Protein AF-A0A2H0DX30-F1 (afdb_monomer_lite)

Structure (mmCIF, N/CA/C/O backbone):
data_AF-A0A2H0DX30-F1
#
_entry.id   AF-A0A2H0DX30-F1
#
loop_
_atom_site.group_PDB
_atom_site.id
_atom_site.type_symbol
_atom_site.label_atom_id
_atom_site.label_alt_id
_atom_site.label_comp_id
_atom_site.label_asym_id
_atom_site.label_entity_id
_atom_site.label_seq_id
_atom_site.pdbx_PDB_ins_code
_atom_site.Cartn_x
_atom_site.Cartn_y
_atom_site.Cartn_z
_atom_site.occupancy
_atom_site.B_iso_or_equiv
_atom_site.auth_seq_id
_atom_site.auth_comp_id
_atom_site.auth_asym_id
_atom_site.auth_atom_id
_atom_site.pdbx_PDB_model_num
ATOM 1 N N . GLU A 1 1 ? 23.382 5.517 -39.098 1.00 43.47 1 GLU A N 1
ATOM 2 C CA . GLU A 1 1 ? 22.410 4.556 -38.546 1.00 43.47 1 GLU A CA 1
ATOM 3 C C . GLU A 1 1 ? 21.594 5.278 -37.489 1.00 43.47 1 GLU A C 1
ATOM 5 O O . GLU A 1 1 ? 22.149 5.719 -36.490 1.00 43.47 1 GLU A O 1
ATOM 10 N N . GLU A 1 2 ? 20.319 5.525 -37.771 1.00 41.53 2 GLU A N 1
ATOM 11 C CA . GLU A 1 2 ? 19.392 6.123 -36.813 1.00 41.53 2 GLU A CA 1
ATOM 12 C C . GLU A 1 2 ? 18.950 5.006 -35.866 1.00 41.53 2 GLU A C 1
ATOM 14 O O . GLU A 1 2 ? 18.233 4.088 -36.259 1.00 41.53 2 GLU A O 1
ATOM 19 N N . LYS A 1 3 ? 19.473 5.016 -34.638 1.00 48.09 3 LYS A N 1
ATOM 20 C CA . LYS A 1 3 ? 19.059 4.081 -33.595 1.00 48.09 3 LYS A CA 1
ATOM 21 C C . LYS A 1 3 ? 17.669 4.523 -33.139 1.00 48.09 3 LYS A C 1
ATOM 23 O O . LYS A 1 3 ? 17.555 5.374 -32.261 1.00 48.09 3 LYS A O 1
ATOM 28 N N . THR A 1 4 ? 16.628 3.990 -33.770 1.00 39.44 4 THR A N 1
ATOM 29 C CA . THR A 1 4 ? 15.238 4.118 -33.328 1.00 39.44 4 THR A CA 1
ATOM 30 C C . THR A 1 4 ? 15.126 3.536 -31.923 1.00 39.44 4 THR A C 1
ATOM 32 O O . THR A 1 4 ? 14.975 2.333 -31.728 1.00 39.44 4 THR A O 1
ATOM 35 N N . ALA A 1 5 ? 15.268 4.390 -30.912 1.00 44.78 5 ALA A N 1
ATOM 36 C CA . ALA A 1 5 ? 14.865 4.052 -29.563 1.00 44.78 5 ALA A CA 1
ATOM 37 C C . ALA A 1 5 ? 13.336 3.970 -29.578 1.00 44.78 5 ALA A C 1
ATOM 39 O O . ALA A 1 5 ? 12.656 4.976 -29.778 1.00 44.78 5 ALA A O 1
ATOM 40 N N . THR A 1 6 ? 12.794 2.765 -29.414 1.00 40.00 6 THR A N 1
ATOM 41 C CA . THR A 1 6 ? 11.409 2.591 -28.977 1.00 40.00 6 THR A CA 1
ATOM 42 C C . THR A 1 6 ? 11.203 3.512 -27.768 1.00 40.00 6 THR A C 1
ATOM 44 O O . THR A 1 6 ? 12.044 3.476 -26.863 1.00 40.00 6 THR A O 1
ATOM 47 N N . PRO A 1 7 ? 10.161 4.367 -27.738 1.00 47.91 7 PRO A N 1
ATOM 48 C CA . PRO A 1 7 ? 9.831 5.113 -26.530 1.00 47.91 7 PRO A CA 1
ATOM 49 C C . PRO A 1 7 ? 9.776 4.122 -25.363 1.00 47.91 7 PRO A C 1
ATOM 51 O O . PRO A 1 7 ? 9.267 3.016 -25.580 1.00 47.91 7 PRO A O 1
ATOM 54 N N . PRO A 1 8 ? 10.301 4.447 -24.167 1.00 47.59 8 PRO A N 1
ATOM 55 C CA . PRO A 1 8 ? 10.102 3.580 -23.014 1.00 47.59 8 PRO A CA 1
ATOM 56 C C . PRO A 1 8 ? 8.609 3.265 -22.938 1.00 47.59 8 PRO A C 1
ATOM 58 O O . PRO A 1 8 ? 7.780 4.178 -22.993 1.00 47.59 8 PRO A O 1
ATOM 61 N N . ALA A 1 9 ? 8.267 1.973 -22.941 1.00 51.00 9 ALA A N 1
ATOM 62 C CA . ALA A 1 9 ? 6.886 1.556 -22.787 1.00 51.00 9 ALA A CA 1
ATOM 63 C C . ALA A 1 9 ? 6.365 2.239 -21.522 1.00 51.00 9 ALA A C 1
ATOM 65 O O . ALA A 1 9 ? 7.002 2.163 -20.471 1.00 51.00 9 ALA A O 1
ATOM 66 N N . LEU A 1 10 ? 5.271 2.985 -21.653 1.00 53.72 10 LEU A N 1
ATOM 67 C CA . LEU A 1 10 ? 4.630 3.632 -20.519 1.00 53.72 10 LEU A CA 1
ATOM 68 C C . LEU A 1 10 ? 4.182 2.506 -19.590 1.00 53.72 10 LEU A C 1
ATOM 70 O O . LEU A 1 10 ? 3.196 1.835 -19.905 1.00 53.72 10 LEU A O 1
ATOM 74 N N . GLN A 1 11 ? 4.936 2.273 -18.511 1.00 61.66 11 GLN A N 1
ATOM 75 C CA . GLN A 1 11 ? 4.570 1.297 -17.491 1.00 61.66 11 GLN A CA 1
ATOM 76 C C . GLN A 1 11 ? 3.143 1.623 -17.071 1.00 61.66 11 GLN A C 1
ATOM 78 O O . GLN A 1 11 ? 2.820 2.762 -16.723 1.00 61.66 11 GLN A O 1
ATOM 83 N N . SER A 1 12 ? 2.262 0.659 -17.285 1.00 76.25 12 SER A N 1
ATOM 84 C CA . SER A 1 12 ? 0.847 0.822 -17.010 1.00 76.25 12 SER A CA 1
ATOM 85 C C . SER A 1 12 ? 0.603 0.074 -15.720 1.00 76.25 12 SER A C 1
ATOM 87 O O . SER A 1 12 ? 0.812 -1.129 -15.667 1.00 76.25 12 SER A O 1
ATOM 89 N N . PHE A 1 13 ? 0.221 0.798 -14.680 1.00 88.12 13 PHE A N 1
ATOM 90 C CA . PHE A 1 13 ? -0.137 0.219 -13.398 1.00 88.12 13 PHE A CA 1
ATOM 91 C C . PHE A 1 13 ? -1.603 0.524 -13.122 1.00 88.12 13 PHE A C 1
ATOM 93 O O . PHE A 1 13 ? -2.080 1.613 -13.455 1.00 88.12 13 PHE A O 1
ATOM 100 N N . SER A 1 14 ? -2.313 -0.413 -12.505 1.00 90.94 14 SER A N 1
ATOM 101 C CA . SER A 1 14 ? -3.626 -0.148 -11.917 1.00 90.94 14 SER A CA 1
ATOM 102 C C . SER A 1 14 ? -3.678 -0.703 -10.503 1.00 90.94 14 SER A C 1
ATOM 104 O O . SER A 1 14 ? -3.020 -1.693 -10.187 1.00 90.94 14 SER A O 1
ATOM 106 N N . LEU A 1 15 ? -4.448 -0.035 -9.649 1.00 95.31 15 LEU A N 1
ATOM 107 C CA . LEU A 1 15 ? -4.705 -0.460 -8.284 1.00 95.31 15 LEU A CA 1
ATOM 108 C C . LEU A 1 15 ? -6.138 -0.089 -7.921 1.00 95.31 15 LEU A C 1
ATOM 110 O O . LEU A 1 15 ? -6.513 1.083 -7.969 1.00 95.31 15 LEU A O 1
ATOM 114 N N . THR A 1 16 ? -6.908 -1.084 -7.505 1.00 96.88 16 THR A N 1
ATOM 115 C CA . THR A 1 16 ? -8.253 -0.914 -6.968 1.00 96.88 16 THR A CA 1
ATOM 116 C C . THR A 1 16 ? -8.307 -1.540 -5.587 1.00 96.88 16 THR A C 1
ATOM 118 O O . THR A 1 16 ? -8.040 -2.728 -5.398 1.00 96.88 16 THR A O 1
ATOM 121 N N . VAL A 1 17 ? -8.703 -0.732 -4.607 1.00 97.88 17 VAL A N 1
ATOM 122 C CA . VAL A 1 17 ? -9.014 -1.197 -3.259 1.00 97.88 17 VAL A CA 1
ATOM 123 C C . VAL A 1 17 ? -10.430 -0.772 -2.930 1.00 97.88 17 VAL A C 1
ATOM 125 O O . VAL A 1 17 ? -10.806 0.394 -3.017 1.00 97.88 17 VAL A O 1
ATOM 128 N N . LEU A 1 18 ? -11.239 -1.757 -2.582 1.00 97.25 18 LEU A N 1
ATOM 129 C CA . LEU A 1 18 ? -12.640 -1.576 -2.270 1.00 97.25 18 LEU A CA 1
ATOM 130 C C . LEU A 1 18 ? -12.821 -1.224 -0.789 1.00 97.25 18 LEU A C 1
ATOM 132 O O . LEU A 1 18 ? -12.095 -1.719 0.075 1.00 97.25 18 LEU A O 1
ATOM 136 N N . ASN A 1 19 ? -13.849 -0.420 -0.486 1.00 97.25 19 ASN A N 1
ATOM 137 C CA . ASN A 1 19 ? -14.317 -0.261 0.894 1.00 97.25 19 ASN A CA 1
ATOM 138 C C . ASN A 1 19 ? -14.607 -1.634 1.508 1.00 97.25 19 ASN A C 1
ATOM 140 O O . ASN A 1 19 ? -15.236 -2.477 0.861 1.00 97.25 19 ASN A O 1
ATOM 144 N N . GLN A 1 20 ? -14.171 -1.831 2.747 1.00 97.31 20 GLN A N 1
ATOM 145 C CA . GLN A 1 20 ? -14.150 -3.136 3.408 1.00 97.31 20 GLN A CA 1
ATOM 146 C C . GLN A 1 20 ? -14.278 -2.994 4.928 1.00 97.31 20 GLN A C 1
ATOM 148 O O . GLN A 1 20 ? -14.244 -1.888 5.454 1.00 97.31 20 GLN A O 1
ATOM 153 N N . ALA A 1 21 ? -14.444 -4.095 5.657 1.00 96.75 21 ALA A N 1
ATOM 154 C CA . ALA A 1 21 ? -14.496 -4.043 7.117 1.00 96.75 21 ALA A CA 1
ATOM 155 C C . ALA A 1 21 ? -13.135 -3.627 7.717 1.00 96.75 21 ALA A C 1
ATOM 157 O O . ALA A 1 21 ? -12.093 -3.923 7.125 1.00 96.75 21 ALA A O 1
ATOM 158 N N . PRO A 1 22 ? -13.106 -2.966 8.891 1.00 97.69 22 PRO A N 1
ATOM 159 C CA . PRO A 1 22 ? -11.854 -2.716 9.595 1.00 97.69 22 PRO A CA 1
ATOM 160 C C . PRO A 1 22 ? -11.191 -4.029 10.034 1.00 97.69 22 PRO A C 1
ATOM 162 O O . PRO A 1 22 ? -11.869 -5.004 10.367 1.00 97.69 22 PRO A O 1
ATOM 165 N N . GLY A 1 23 ? -9.860 -4.059 10.076 1.00 97.88 23 GLY A N 1
ATOM 166 C CA . GLY A 1 23 ? -9.130 -5.288 10.366 1.00 97.88 23 GLY A CA 1
ATOM 167 C C . GLY A 1 23 ? -7.616 -5.131 10.392 1.00 97.88 23 GLY A C 1
ATOM 168 O O . GLY A 1 23 ? -7.073 -4.031 10.354 1.00 97.88 23 GLY A O 1
ATOM 169 N N . LYS A 1 24 ? -6.922 -6.268 10.490 1.00 98.44 24 LYS A N 1
ATOM 170 C CA . LYS A 1 24 ? -5.450 -6.342 10.485 1.00 98.44 24 LYS A CA 1
ATOM 171 C C . LYS A 1 24 ? -4.849 -6.541 9.095 1.00 98.44 24 LYS A C 1
ATOM 173 O O . LYS A 1 24 ? -3.633 -6.611 8.983 1.00 98.44 24 LYS A O 1
ATOM 178 N N . SER A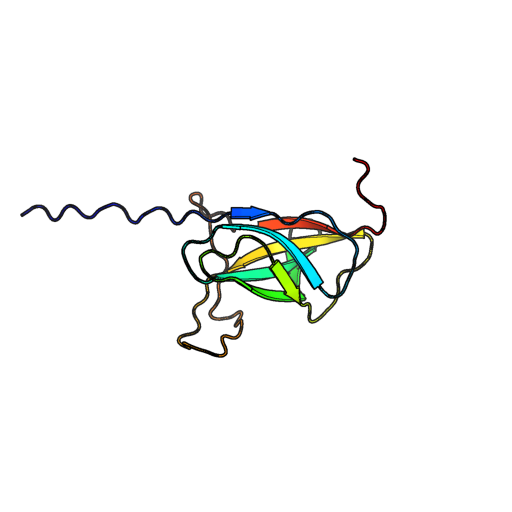 1 25 ? -5.689 -6.589 8.071 1.00 98.31 25 SER A N 1
ATOM 179 C CA . SER A 1 25 ? -5.270 -6.773 6.690 1.00 98.31 25 SER A CA 1
ATOM 180 C C . SER A 1 25 ? -6.166 -5.941 5.778 1.00 98.31 25 SER A C 1
ATOM 182 O O . SER A 1 25 ? -7.304 -5.636 6.144 1.00 98.31 25 SER A O 1
ATOM 184 N N . VAL A 1 26 ? -5.652 -5.582 4.605 1.00 98.62 26 VAL A N 1
ATOM 185 C CA . VAL A 1 26 ? -6.409 -4.927 3.531 1.00 98.62 26 VAL A CA 1
ATOM 186 C C . VAL A 1 26 ? -6.428 -5.836 2.315 1.00 98.62 26 VAL A C 1
ATOM 188 O O . VAL A 1 26 ? -5.379 -6.289 1.862 1.00 98.62 26 VAL A O 1
ATOM 191 N N . PHE A 1 27 ? -7.619 -6.078 1.780 1.00 98.31 27 PHE A N 1
ATOM 192 C CA . PHE A 1 27 ? -7.814 -6.807 0.533 1.00 98.31 27 PHE A CA 1
ATOM 193 C C . PHE A 1 27 ? -7.676 -5.852 -0.652 1.00 98.31 27 PHE A C 1
ATOM 195 O O . PHE A 1 27 ? -8.421 -4.873 -0.752 1.00 98.31 27 PHE A O 1
ATOM 202 N N . VAL A 1 28 ? -6.726 -6.151 -1.533 1.00 98.31 28 VAL A N 1
ATOM 203 C CA . VAL A 1 28 ? -6.561 -5.514 -2.841 1.00 98.31 28 VAL A CA 1
ATOM 204 C C . VAL A 1 28 ? -7.444 -6.264 -3.829 1.00 98.31 28 VAL A C 1
ATOM 206 O O . VAL A 1 28 ? -7.286 -7.474 -3.992 1.00 98.31 28 VAL A O 1
ATOM 209 N N . ASP A 1 29 ? -8.386 -5.549 -4.440 1.00 97.81 29 ASP A N 1
ATOM 210 C CA . ASP A 1 29 ? -9.417 -6.129 -5.307 1.00 97.81 29 ASP A CA 1
ATOM 211 C C . ASP A 1 29 ? -8.899 -6.354 -6.724 1.00 97.81 29 ASP A C 1
ATOM 213 O O . ASP A 1 29 ? -9.088 -7.427 -7.289 1.00 97.81 29 ASP A O 1
ATOM 217 N N . GLU A 1 30 ? -8.184 -5.363 -7.258 1.00 96.62 30 GLU A N 1
ATOM 218 C CA . GLU A 1 30 ? -7.520 -5.470 -8.549 1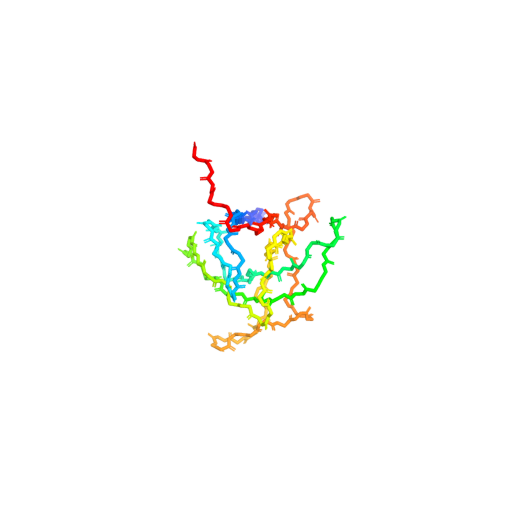.00 96.62 30 GLU A CA 1
ATOM 219 C C . GLU A 1 30 ? -6.153 -4.792 -8.498 1.00 96.62 30 GLU A C 1
ATOM 221 O O . GLU A 1 30 ? -6.001 -3.698 -7.947 1.00 96.62 30 GLU A O 1
ATOM 226 N N . ILE A 1 31 ? -5.160 -5.429 -9.105 1.00 95.69 31 ILE A N 1
ATOM 227 C CA . ILE A 1 31 ? -3.856 -4.839 -9.374 1.00 95.69 31 ILE A CA 1
ATOM 228 C C . ILE A 1 31 ? -3.353 -5.305 -10.739 1.00 95.69 31 ILE A C 1
ATOM 230 O O . ILE A 1 31 ? -3.518 -6.463 -11.117 1.00 95.69 31 ILE A O 1
ATOM 234 N N . PHE A 1 32 ? -2.724 -4.396 -11.477 1.00 93.31 32 PHE A N 1
ATOM 235 C CA . PHE A 1 32 ? -1.962 -4.728 -12.673 1.00 93.31 32 PHE A CA 1
ATOM 236 C C . PHE A 1 32 ? -0.562 -4.133 -12.571 1.00 93.31 32 PHE A C 1
ATOM 238 O O . PHE A 1 32 ? -0.401 -2.937 -12.312 1.00 93.31 32 PHE A O 1
ATOM 245 N N . THR A 1 33 ? 0.444 -4.974 -12.797 1.00 90.62 33 THR A N 1
ATOM 246 C CA . THR A 1 33 ? 1.848 -4.579 -12.843 1.00 90.62 33 THR A CA 1
ATOM 247 C C . THR A 1 33 ? 2.653 -5.498 -13.760 1.00 90.62 33 THR A C 1
ATOM 249 O O . THR A 1 33 ? 2.455 -6.715 -13.779 1.00 90.62 33 THR A O 1
ATOM 252 N N . ASP A 1 34 ? 3.593 -4.908 -14.498 1.00 88.94 34 ASP A N 1
ATOM 253 C CA . ASP A 1 34 ? 4.529 -5.620 -15.377 1.00 88.94 34 ASP A CA 1
ATOM 254 C C . ASP A 1 34 ? 5.789 -6.115 -14.628 1.00 88.94 34 ASP A C 1
ATOM 256 O O . ASP A 1 34 ? 6.647 -6.783 -15.209 1.00 88.94 34 ASP A O 1
ATOM 260 N N . GLY A 1 35 ? 5.921 -5.782 -13.339 1.00 90.00 35 GLY A N 1
ATOM 261 C CA . GLY A 1 35 ? 7.065 -6.119 -12.489 1.00 90.00 35 GLY A CA 1
ATOM 262 C C . GLY A 1 35 ? 6.719 -6.099 -10.996 1.00 90.00 35 GLY A C 1
ATOM 263 O O . GLY A 1 35 ? 5.606 -5.721 -10.630 1.00 90.00 35 GLY A O 1
ATOM 264 N N . PRO A 1 36 ? 7.647 -6.509 -10.120 1.00 93.06 36 PRO A N 1
ATOM 265 C CA . PRO A 1 36 ? 7.408 -6.456 -8.687 1.00 93.06 36 PRO A CA 1
ATOM 266 C C . PRO A 1 36 ? 7.254 -5.019 -8.187 1.00 93.06 36 PRO A C 1
ATOM 268 O O . PRO A 1 36 ? 7.989 -4.122 -8.605 1.00 93.06 36 PRO A O 1
ATOM 271 N N . LEU A 1 37 ? 6.313 -4.816 -7.271 1.00 95.31 37 LEU A N 1
ATOM 272 C CA . LEU A 1 37 ? 6.083 -3.543 -6.595 1.00 95.31 37 LEU A CA 1
ATOM 273 C C . LEU A 1 37 ? 5.531 -3.770 -5.186 1.00 95.31 37 LEU A C 1
ATOM 275 O O . LEU A 1 37 ? 5.084 -4.867 -4.848 1.00 95.31 37 LEU A O 1
ATOM 279 N N . TRP A 1 38 ? 5.495 -2.718 -4.376 1.00 98.00 38 TRP A N 1
ATOM 280 C CA . TRP A 1 38 ? 4.808 -2.742 -3.088 1.00 98.00 38 TRP A CA 1
ATOM 281 C C . TRP A 1 38 ? 3.460 -2.034 -3.160 1.00 98.00 38 TRP A C 1
ATOM 283 O O . TRP A 1 38 ? 3.362 -0.917 -3.669 1.00 98.00 38 TRP A O 1
ATOM 293 N N . VAL A 1 39 ? 2.438 -2.648 -2.567 1.00 98.31 39 VAL A N 1
ATOM 294 C CA . VAL A 1 39 ? 1.207 -1.959 -2.174 1.00 98.31 39 VAL A CA 1
ATOM 295 C C . VAL A 1 39 ? 1.333 -1.564 -0.708 1.00 98.31 39 VAL A C 1
ATOM 297 O O . VAL A 1 39 ? 1.419 -2.420 0.175 1.00 98.31 39 VAL A O 1
ATOM 300 N N . VAL A 1 40 ? 1.334 -0.261 -0.447 1.00 98.56 40 VAL A N 1
ATOM 301 C CA . VAL A 1 40 ? 1.523 0.324 0.884 1.00 98.56 40 VAL A CA 1
ATOM 302 C C . VAL A 1 40 ? 0.210 0.921 1.370 1.00 98.56 40 VAL A C 1
ATOM 304 O O . VAL A 1 40 ? -0.411 1.716 0.668 1.00 98.56 40 VAL A O 1
ATOM 307 N N . ILE A 1 41 ? -0.215 0.555 2.579 1.00 98.75 41 ILE A N 1
ATOM 308 C CA . ILE A 1 41 ? -1.428 1.090 3.204 1.00 98.75 41 ILE A CA 1
ATOM 309 C C . ILE A 1 41 ? -1.055 2.259 4.107 1.00 98.75 41 ILE A C 1
ATOM 311 O O . ILE A 1 41 ? -0.209 2.118 4.990 1.00 98.75 41 ILE A O 1
ATOM 315 N N . ILE A 1 42 ? -1.707 3.400 3.907 1.00 98.56 42 ILE A N 1
ATOM 316 C CA . ILE A 1 42 ? -1.384 4.679 4.542 1.00 98.56 42 ILE A CA 1
ATOM 317 C C . ILE A 1 42 ? -2.661 5.279 5.130 1.00 98.56 42 ILE A C 1
ATOM 319 O O . ILE A 1 42 ? -3.736 5.179 4.539 1.00 98.56 42 ILE A O 1
ATOM 323 N N . GLU A 1 43 ? -2.572 5.915 6.295 1.00 98.44 43 GLU A N 1
ATOM 324 C CA . GLU A 1 43 ? -3.667 6.746 6.805 1.00 98.44 43 GLU A CA 1
ATOM 325 C C . GLU A 1 43 ? -4.005 7.884 5.838 1.00 98.44 43 GLU A C 1
ATOM 327 O O . GLU A 1 43 ? -3.116 8.500 5.250 1.00 98.44 43 GLU A O 1
ATOM 332 N N . ASN A 1 44 ? -5.293 8.201 5.725 1.00 98.06 44 ASN A N 1
ATOM 333 C CA . ASN A 1 44 ? -5.757 9.426 5.092 1.00 98.06 44 ASN A CA 1
ATOM 334 C C . ASN A 1 44 ? -6.173 10.424 6.185 1.00 98.06 44 ASN A C 1
ATOM 336 O O . ASN A 1 44 ? -7.244 10.311 6.786 1.00 98.06 44 ASN A O 1
ATOM 340 N N . ASN A 1 45 ? -5.318 11.415 6.436 1.00 95.94 45 ASN A N 1
ATOM 341 C CA . ASN A 1 45 ? -5.532 12.470 7.418 1.00 95.94 45 ASN A CA 1
ATOM 342 C C . ASN A 1 45 ? -6.107 13.716 6.731 1.00 95.94 45 ASN A C 1
ATOM 344 O O . ASN A 1 45 ? -5.400 14.687 6.483 1.00 95.94 45 ASN A O 1
ATOM 348 N N . ASN A 1 46 ? -7.412 13.701 6.441 1.00 92.56 46 ASN A N 1
ATOM 349 C CA . ASN A 1 46 ? -8.132 14.806 5.784 1.00 92.56 46 ASN A CA 1
ATOM 350 C C . ASN A 1 46 ? -7.600 15.164 4.383 1.00 92.56 46 ASN A C 1
ATOM 352 O O . ASN A 1 46 ? -7.502 16.336 4.025 1.00 92.56 46 ASN A O 1
ATOM 356 N N . GLY A 1 47 ? -7.273 14.152 3.587 1.00 92.75 47 GLY A N 1
ATOM 357 C CA . GLY A 1 47 ? -6.727 14.290 2.239 1.00 92.75 47 GLY A CA 1
ATOM 358 C C . GLY A 1 47 ? -5.213 14.108 2.185 1.00 92.75 47 GLY A C 1
ATOM 359 O O . GLY A 1 47 ? -4.691 13.774 1.125 1.00 92.75 47 GLY A O 1
ATOM 360 N N . GLU A 1 48 ? -4.509 14.242 3.309 1.00 94.38 48 GLU A N 1
ATOM 361 C CA . GLU A 1 48 ? -3.052 14.113 3.358 1.00 94.38 48 GLU A CA 1
ATOM 362 C C . GLU A 1 48 ? -2.616 12.700 3.787 1.00 94.38 48 GLU A C 1
ATOM 364 O O . GLU A 1 48 ? -3.180 12.146 4.739 1.00 94.38 48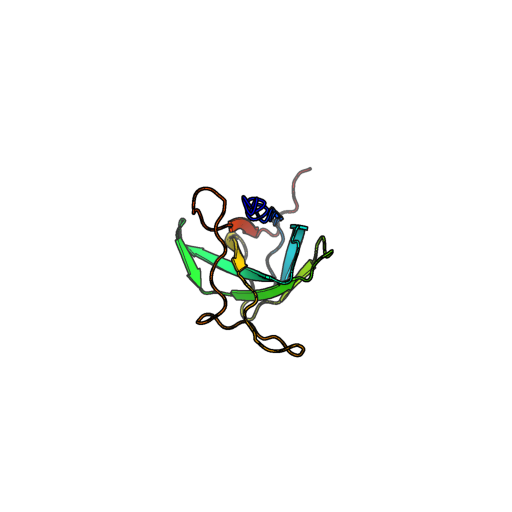 GLU A O 1
ATOM 369 N N . PRO A 1 49 ? -1.610 12.096 3.128 1.00 95.88 49 PRO A N 1
ATOM 370 C CA . PRO A 1 49 ? -1.022 10.836 3.576 1.00 95.88 49 PRO A CA 1
ATOM 371 C C . PRO A 1 49 ? -0.422 10.948 4.988 1.00 95.88 49 PRO A C 1
ATOM 373 O O . PRO A 1 49 ? 0.380 11.836 5.271 1.00 95.88 49 PRO A O 1
ATOM 376 N N . GLY A 1 50 ? -0.827 10.040 5.877 1.00 96.50 50 GLY A N 1
ATOM 377 C CA . GLY A 1 50 ? -0.361 9.932 7.259 1.00 96.50 50 GLY A CA 1
ATOM 378 C C . GLY A 1 50 ? 0.632 8.788 7.478 1.00 96.50 50 GLY A C 1
ATOM 379 O O . GLY A 1 50 ? 1.563 8.591 6.701 1.00 96.50 50 GLY A O 1
ATOM 380 N N . ASN A 1 51 ? 0.452 8.025 8.563 1.00 97.44 51 ASN A N 1
ATOM 381 C CA . ASN A 1 51 ? 1.348 6.911 8.875 1.00 97.44 51 ASN A CA 1
ATOM 382 C C . ASN A 1 51 ? 1.119 5.720 7.939 1.00 97.44 51 ASN A C 1
ATOM 384 O O . ASN A 1 51 ? -0.022 5.373 7.629 1.00 97.44 51 ASN A O 1
ATOM 388 N N . ILE A 1 52 ? 2.205 5.029 7.598 1.00 97.88 52 ILE A N 1
ATOM 389 C CA . ILE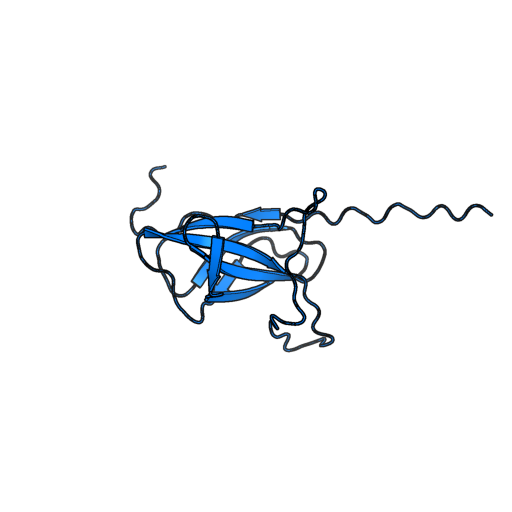 A 1 52 ? 2.151 3.723 6.940 1.00 97.88 52 ILE A CA 1
ATOM 390 C C . ILE A 1 52 ? 1.725 2.664 7.959 1.00 97.88 52 ILE A C 1
ATOM 392 O O . ILE A 1 52 ? 2.256 2.584 9.068 1.00 97.88 52 ILE A O 1
ATOM 396 N N . LEU A 1 53 ? 0.745 1.851 7.577 1.00 98.44 53 LEU A N 1
ATOM 397 C CA . LEU A 1 53 ? 0.167 0.790 8.396 1.00 98.44 53 LEU A CA 1
ATOM 398 C C . LEU A 1 53 ? 0.704 -0.594 8.033 1.00 98.44 53 LEU A C 1
ATOM 400 O O . LEU A 1 53 ? 0.737 -1.468 8.896 1.00 98.44 53 LEU A O 1
ATOM 404 N N . GLY A 1 54 ? 1.124 -0.794 6.785 1.00 98.31 54 GLY A N 1
ATOM 405 C CA . GLY A 1 54 ? 1.656 -2.055 6.275 1.00 98.31 54 GLY A CA 1
ATOM 406 C C . GLY A 1 54 ? 2.046 -1.946 4.803 1.00 98.31 54 GLY A C 1
ATOM 407 O O . GLY A 1 54 ? 1.649 -0.996 4.127 1.00 98.31 54 GLY A O 1
ATOM 408 N N . ALA A 1 55 ? 2.823 -2.915 4.325 1.00 98.38 55 ALA A N 1
ATOM 409 C CA . ALA A 1 55 ? 3.245 -3.024 2.934 1.00 98.38 55 ALA A CA 1
ATOM 410 C C . ALA A 1 55 ? 3.222 -4.495 2.503 1.00 98.38 55 ALA A C 1
ATOM 412 O O . ALA A 1 55 ? 3.697 -5.366 3.236 1.00 98.38 55 ALA A O 1
ATOM 413 N N . GLY A 1 56 ? 2.649 -4.764 1.333 1.00 97.62 56 GLY A N 1
ATOM 414 C CA . GLY A 1 56 ? 2.587 -6.089 0.721 1.00 97.62 56 GLY A CA 1
ATOM 415 C C . GLY A 1 56 ? 3.279 -6.073 -0.632 1.00 97.62 56 GLY A C 1
ATOM 416 O O . GLY A 1 56 ? 3.125 -5.120 -1.391 1.00 97.62 56 GLY A O 1
ATOM 417 N N . LEU A 1 57 ? 4.064 -7.107 -0.908 1.00 96.81 57 LEU A N 1
ATOM 418 C CA . LEU A 1 57 ? 4.760 -7.279 -2.177 1.00 96.81 57 LEU A CA 1
ATOM 419 C C . LEU A 1 57 ? 3.820 -7.926 -3.183 1.00 96.81 57 LEU A C 1
ATOM 421 O O . LEU A 1 57 ? 3.219 -8.948 -2.857 1.00 96.81 57 LEU A O 1
ATOM 425 N N . PHE A 1 58 ? 3.742 -7.346 -4.375 1.00 96.00 58 PHE A N 1
ATOM 426 C CA . PHE A 1 58 ? 2.980 -7.889 -5.487 1.00 96.00 58 PHE A CA 1
ATOM 427 C C . PHE A 1 58 ? 3.897 -8.130 -6.677 1.00 96.00 58 PHE A C 1
ATOM 429 O O . PHE A 1 58 ? 4.592 -7.217 -7.127 1.00 96.00 58 PHE A O 1
ATOM 436 N N . ASP A 1 59 ? 3.910 -9.363 -7.170 1.00 93.88 59 ASP A N 1
ATOM 437 C CA . ASP A 1 59 ? 4.723 -9.788 -8.307 1.00 93.88 59 ASP A CA 1
ATOM 438 C C . ASP A 1 59 ? 3.957 -9.677 -9.635 1.00 93.88 59 ASP A C 1
ATOM 440 O O . ASP A 1 59 ? 2.727 -9.620 -9.692 1.00 93.88 59 ASP A O 1
ATOM 444 N N . ALA A 1 60 ? 4.701 -9.668 -10.744 1.00 90.94 60 ALA A N 1
ATOM 445 C CA . ALA A 1 60 ? 4.107 -9.623 -12.076 1.00 90.94 60 ALA A CA 1
ATOM 446 C C . ALA A 1 60 ? 3.143 -10.801 -12.306 1.00 90.94 60 ALA A C 1
ATOM 448 O O . ALA A 1 60 ? 3.492 -11.967 -12.102 1.00 90.94 60 ALA A O 1
ATOM 449 N N . GLY A 1 61 ? 1.941 -10.490 -12.794 1.00 90.25 61 GLY A N 1
ATOM 450 C CA . GLY A 1 61 ? 0.881 -11.467 -13.054 1.00 90.25 61 GLY A CA 1
ATOM 451 C C . GLY A 1 61 ? -0.062 -11.725 -11.875 1.00 90.25 61 GLY A C 1
ATOM 452 O O . GLY A 1 61 ? -1.086 -12.384 -12.071 1.00 90.25 61 GLY A O 1
ATOM 453 N N . GLU A 1 62 ? 0.221 -11.193 -10.684 1.00 94.38 62 GLU A N 1
ATOM 454 C CA . GLU A 1 62 ? -0.779 -11.132 -9.619 1.00 94.38 62 GLU A CA 1
ATOM 455 C C . GLU A 1 62 ? -1.869 -10.118 -9.975 1.00 94.38 62 GLU A C 1
ATOM 457 O O . GLU A 1 62 ? -1.602 -9.075 -10.565 1.00 94.38 62 GLU A O 1
ATOM 462 N N . THR A 1 63 ? -3.116 -10.461 -9.647 1.00 95.62 63 THR A N 1
ATOM 463 C CA . THR A 1 63 ? -4.301 -9.662 -10.014 1.00 95.62 63 THR A CA 1
ATOM 464 C C . THR A 1 63 ? -5.091 -9.168 -8.810 1.00 95.62 63 THR A C 1
ATOM 466 O O . THR A 1 63 ? -5.900 -8.264 -8.957 1.00 95.62 63 THR A O 1
ATOM 469 N N . ALA A 1 64 ? -4.851 -9.730 -7.625 1.00 97.56 64 ALA A N 1
ATOM 470 C CA . ALA A 1 64 ? -5.476 -9.379 -6.353 1.00 97.56 64 ALA A CA 1
ATOM 471 C C . ALA A 1 64 ? -4.600 -9.914 -5.210 1.00 97.56 64 ALA A C 1
ATOM 473 O O . ALA A 1 64 ? -3.732 -10.760 -5.439 1.00 97.56 64 ALA A O 1
ATOM 474 N N . GLY A 1 65 ? -4.833 -9.473 -3.973 1.00 97.50 65 GLY A N 1
ATOM 475 C CA . GLY A 1 65 ? -4.066 -9.984 -2.836 1.00 97.50 65 GLY A CA 1
ATOM 476 C C . GLY A 1 65 ? -4.394 -9.322 -1.509 1.00 97.50 65 GLY A C 1
ATOM 477 O O . GLY A 1 65 ? -5.421 -8.663 -1.352 1.00 97.50 65 GLY A O 1
ATOM 478 N N . VAL A 1 66 ? -3.521 -9.534 -0.527 1.00 98.25 66 VAL A N 1
ATOM 479 C CA . VAL A 1 66 ? -3.722 -9.076 0.850 1.00 98.25 66 VAL A CA 1
ATOM 480 C C . VAL A 1 66 ? -2.472 -8.362 1.341 1.00 98.25 66 VAL A C 1
ATOM 482 O O . VAL A 1 66 ? -1.367 -8.884 1.219 1.00 98.25 66 VAL A O 1
ATOM 485 N N . VAL A 1 67 ? -2.659 -7.189 1.940 1.00 98.62 67 VAL A N 1
ATOM 486 C CA . VAL A 1 67 ? -1.610 -6.477 2.671 1.00 98.62 67 VAL A CA 1
ATOM 487 C C . VAL A 1 67 ? -1.840 -6.656 4.164 1.00 98.62 67 VAL A C 1
ATOM 489 O O . VAL A 1 67 ? -2.840 -6.181 4.702 1.00 98.62 67 VAL A O 1
ATOM 492 N N . GLU A 1 68 ? -0.911 -7.326 4.838 1.00 98.50 68 GLU A N 1
ATOM 493 C CA . GLU A 1 68 ? -0.904 -7.442 6.297 1.00 98.50 68 GLU A CA 1
ATOM 494 C C . GLU A 1 68 ? -0.447 -6.131 6.947 1.00 98.50 68 GLU A C 1
ATOM 496 O O . GLU A 1 68 ? 0.473 -5.459 6.469 1.00 98.50 68 GLU A O 1
ATOM 501 N N . LEU A 1 69 ? -1.085 -5.762 8.058 1.00 98.56 69 LEU A N 1
ATOM 502 C CA . LEU A 1 69 ? -0.850 -4.491 8.734 1.00 98.56 69 LEU A CA 1
ATOM 503 C C . LEU A 1 69 ? -0.123 -4.680 10.067 1.00 98.56 69 LEU A C 1
ATOM 505 O O . LEU A 1 69 ? -0.512 -5.483 10.917 1.00 98.56 69 LEU A O 1
ATOM 509 N N . LEU A 1 70 ? 0.876 -3.832 10.303 1.00 97.62 70 LEU A N 1
ATOM 510 C CA . LEU A 1 70 ? 1.521 -3.652 11.606 1.00 97.62 70 LEU A CA 1
ATOM 511 C C . LEU A 1 70 ? 0.562 -3.006 12.610 1.00 97.62 70 LEU A C 1
ATOM 513 O O . LEU A 1 70 ? 0.586 -3.313 13.804 1.00 97.62 70 LEU A O 1
ATOM 517 N N . ARG A 1 71 ? -0.313 -2.125 12.114 1.00 97.44 71 ARG A N 1
ATOM 518 C CA . ARG A 1 71 ? -1.419 -1.542 12.872 1.00 97.44 71 ARG A CA 1
ATOM 519 C C . ARG A 1 71 ? -2.695 -1.629 12.049 1.00 97.44 71 ARG A C 1
ATOM 521 O O . ARG A 1 71 ? -2.768 -1.070 10.963 1.00 97.44 71 ARG A O 1
ATOM 528 N N . GLY A 1 72 ? -3.691 -2.314 12.601 1.00 97.75 72 GLY A N 1
ATOM 529 C CA . GLY A 1 72 ? -4.976 -2.504 11.939 1.00 97.75 72 GLY A CA 1
ATOM 530 C C . GLY A 1 72 ? -5.723 -1.197 11.673 1.00 97.75 72 GLY A C 1
ATOM 531 O O . GLY A 1 72 ? -5.541 -0.200 12.376 1.00 97.75 72 GLY A O 1
ATOM 532 N N . THR A 1 73 ? -6.590 -1.234 10.669 1.00 98.44 73 THR A N 1
ATOM 533 C CA . THR A 1 73 ? -7.558 -0.176 10.389 1.00 98.44 73 THR A CA 1
ATOM 534 C C . THR A 1 73 ? -8.674 -0.166 11.439 1.00 98.44 73 THR A C 1
ATOM 536 O O . THR A 1 73 ? -8.882 -1.137 12.173 1.00 98.44 73 THR A O 1
ATOM 539 N N . VAL A 1 74 ? -9.397 0.949 11.536 1.00 97.56 74 VAL A N 1
ATOM 540 C CA . VAL A 1 74 ? -10.468 1.161 12.523 1.00 97.56 74 VAL A CA 1
ATOM 541 C C . VAL A 1 74 ? -11.787 1.483 11.835 1.00 97.56 74 VAL A C 1
ATOM 543 O O . VAL A 1 74 ? -11.788 1.906 10.685 1.00 97.56 74 VAL A O 1
ATOM 546 N N . GLU A 1 75 ? -12.916 1.273 12.508 1.00 97.31 75 GLU A N 1
ATOM 547 C CA . GLU A 1 75 ? -14.235 1.593 11.944 1.00 97.31 75 GLU A CA 1
ATOM 548 C C . GLU A 1 75 ? -14.349 3.077 11.571 1.00 97.31 75 GLU A C 1
ATOM 550 O O . GLU A 1 75 ? -13.972 3.946 12.359 1.00 97.31 75 GLU A O 1
ATOM 555 N N . GLY A 1 76 ? -14.883 3.364 10.380 1.00 96.31 76 GLY A N 1
ATOM 556 C CA . GLY A 1 76 ? -15.061 4.726 9.870 1.00 96.31 76 GLY A CA 1
ATOM 557 C C . GLY A 1 76 ? -13.770 5.407 9.403 1.00 96.31 76 GLY A C 1
ATOM 558 O O . GLY A 1 76 ? -13.797 6.598 9.094 1.00 96.31 76 GLY A O 1
ATOM 559 N N . GLY A 1 77 ? -12.649 4.683 9.360 1.00 97.19 77 GLY A N 1
ATOM 560 C CA . GLY A 1 77 ? -11.367 5.194 8.888 1.00 97.19 77 GLY A CA 1
ATOM 561 C C . GLY A 1 77 ? -11.333 5.408 7.373 1.00 97.19 77 GLY A C 1
ATOM 562 O O . GLY A 1 77 ? -12.038 4.740 6.613 1.00 97.19 77 GLY A O 1
ATOM 563 N N . ALA A 1 78 ? -10.483 6.337 6.941 1.00 98.19 78 ALA A N 1
ATOM 564 C CA . ALA A 1 78 ? -10.131 6.550 5.544 1.00 98.19 78 ALA A CA 1
ATOM 565 C C . ALA A 1 78 ? -8.635 6.284 5.356 1.00 98.19 78 ALA A C 1
ATOM 567 O O . ALA A 1 78 ? -7.817 6.631 6.215 1.00 98.19 78 ALA A O 1
ATOM 568 N N . TYR A 1 79 ? -8.288 5.673 4.229 1.00 98.62 79 TYR A N 1
ATOM 569 C CA . TYR A 1 79 ? -6.942 5.194 3.951 1.00 98.62 79 TYR A CA 1
ATOM 570 C C . TYR A 1 79 ? -6.622 5.319 2.466 1.00 98.62 79 TYR A C 1
ATOM 572 O O . TYR A 1 79 ? -7.517 5.354 1.618 1.00 98.62 79 TYR A O 1
ATOM 580 N N . TYR A 1 80 ? -5.331 5.330 2.169 1.00 98.62 80 TYR A N 1
ATOM 581 C CA . TYR A 1 80 ? -4.805 5.155 0.827 1.00 98.62 80 TYR A CA 1
ATOM 582 C C . TYR A 1 80 ? -4.119 3.799 0.720 1.00 98.62 80 TYR A C 1
ATOM 584 O O . TYR A 1 80 ? -3.444 3.357 1.651 1.00 98.62 80 TYR A O 1
ATOM 592 N N . ALA A 1 81 ? -4.266 3.158 -0.430 1.00 98.50 81 ALA A N 1
ATOM 593 C CA . ALA A 1 81 ? -3.355 2.133 -0.901 1.00 98.50 81 ALA A CA 1
ATOM 594 C C . ALA A 1 81 ? -2.508 2.743 -2.020 1.00 98.50 81 ALA A C 1
ATOM 596 O O . ALA A 1 81 ? -3.062 3.281 -2.977 1.00 98.50 81 ALA A O 1
ATOM 597 N N . GLY A 1 82 ? -1.187 2.705 -1.883 1.00 97.50 82 GLY A N 1
ATOM 598 C CA . GLY A 1 82 ? -0.263 3.295 -2.844 1.00 97.50 82 GLY A CA 1
ATOM 599 C C . GLY A 1 82 ? 0.698 2.304 -3.447 1.00 97.50 82 GLY A C 1
ATOM 600 O O . GLY A 1 82 ? 1.090 1.345 -2.788 1.00 97.50 82 GLY A O 1
ATOM 601 N N . LEU A 1 83 ? 1.081 2.563 -4.694 1.00 96.88 83 LEU A N 1
ATOM 602 C CA . LEU A 1 83 ? 2.091 1.780 -5.389 1.00 96.88 83 LEU A CA 1
ATOM 603 C C . LEU A 1 83 ? 3.474 2.378 -5.155 1.00 96.88 83 LEU A C 1
ATOM 605 O O . LEU A 1 83 ? 3.672 3.578 -5.329 1.00 96.88 83 LEU A O 1
ATOM 609 N N . TYR A 1 84 ? 4.422 1.533 -4.773 1.00 97.00 84 TYR A N 1
ATOM 610 C CA . TYR A 1 84 ? 5.816 1.895 -4.538 1.00 97.00 84 TYR A CA 1
ATOM 611 C C . TYR A 1 84 ? 6.717 0.958 -5.340 1.00 97.00 84 TYR A C 1
ATOM 613 O O . TYR A 1 84 ? 6.390 -0.220 -5.499 1.00 97.00 84 TYR A O 1
ATOM 621 N N . ASN A 1 85 ? 7.841 1.458 -5.856 1.00 94.56 85 ASN A N 1
ATOM 622 C CA . ASN A 1 85 ? 8.801 0.589 -6.538 1.00 94.56 85 ASN A CA 1
ATOM 623 C C . ASN A 1 85 ? 9.382 -0.433 -5.564 1.00 94.56 85 ASN A C 1
ATOM 625 O O . ASN A 1 85 ? 9.513 -0.153 -4.381 1.00 94.56 85 ASN A O 1
ATOM 629 N N . GLU A 1 86 ? 9.769 -1.590 -6.085 1.00 93.94 86 GLU A N 1
ATOM 630 C CA . GLU A 1 86 ? 10.552 -2.574 -5.351 1.00 93.94 86 GLU A CA 1
ATOM 631 C C . GLU A 1 86 ? 12.025 -2.405 -5.752 1.00 93.94 86 GLU A C 1
ATOM 633 O O . GLU A 1 86 ? 12.414 -2.802 -6.850 1.00 93.94 86 GLU A O 1
ATOM 638 N N . ASP A 1 87 ? 12.825 -1.741 -4.910 1.00 89.19 87 ASP A N 1
ATOM 639 C CA . ASP A 1 87 ? 14.266 -1.502 -5.141 1.00 89.19 87 ASP A CA 1
ATOM 640 C C . ASP A 1 87 ? 15.148 -2.236 -4.123 1.00 89.19 87 ASP A C 1
ATOM 642 O O . ASP A 1 87 ? 16.283 -1.848 -3.808 1.00 89.19 87 ASP A O 1
ATOM 646 N N . SER A 1 88 ? 14.660 -3.363 -3.597 1.00 79.31 88 SER A N 1
ATOM 647 C CA . SER A 1 88 ? 15.554 -4.258 -2.888 1.00 79.31 88 SER A CA 1
ATOM 648 C C . SER A 1 88 ? 16.435 -4.956 -3.928 1.00 79.31 88 SER A C 1
ATOM 650 O O . SER A 1 88 ? 15.990 -5.691 -4.803 1.00 79.31 88 SER A O 1
ATOM 652 N N . ASN A 1 89 ? 17.750 -4.766 -3.828 1.00 78.75 89 ASN A N 1
ATOM 653 C CA . ASN A 1 89 ? 18.726 -5.487 -4.657 1.00 78.75 89 ASN A CA 1
ATOM 654 C C . ASN A 1 89 ? 18.821 -6.986 -4.270 1.00 78.75 89 ASN A C 1
ATOM 656 O O . ASN A 1 89 ? 19.853 -7.634 -4.463 1.00 78.75 89 ASN A O 1
ATOM 660 N N . LEU A 1 90 ? 17.772 -7.532 -3.649 1.00 78.94 90 LEU A N 1
ATOM 661 C CA . LEU A 1 90 ? 17.710 -8.862 -3.076 1.00 78.94 90 LEU A CA 1
ATOM 662 C C . LEU A 1 90 ? 16.800 -9.748 -3.936 1.00 78.94 90 LEU A C 1
ATOM 664 O O . LEU A 1 90 ? 15.627 -9.437 -4.112 1.00 78.94 90 LEU A O 1
ATOM 668 N N . PRO A 1 91 ? 17.280 -10.911 -4.411 1.00 76.25 91 PRO A N 1
ATOM 669 C CA . PRO A 1 91 ? 16.434 -11.837 -5.163 1.00 76.25 91 PRO A CA 1
ATOM 670 C C . PRO A 1 91 ? 15.413 -12.573 -4.276 1.00 76.25 91 PRO A C 1
ATOM 672 O O . PRO A 1 91 ? 14.477 -13.181 -4.784 1.00 76.25 91 PRO A O 1
ATOM 675 N N . THR A 1 92 ? 15.608 -12.575 -2.952 1.00 79.94 92 THR A N 1
ATOM 676 C CA . THR A 1 92 ? 14.763 -13.274 -1.971 1.00 79.94 92 THR A CA 1
ATOM 677 C C . THR A 1 92 ? 14.686 -12.481 -0.675 1.00 79.94 92 THR A C 1
ATOM 679 O O . THR A 1 92 ? 15.645 -11.790 -0.336 1.00 79.94 92 THR A O 1
ATOM 682 N N . ASN A 1 93 ? 13.616 -12.678 0.103 1.00 81.81 93 ASN A N 1
ATOM 683 C CA . ASN A 1 93 ? 13.410 -12.007 1.394 1.00 81.81 93 ASN A CA 1
ATOM 684 C C . ASN A 1 93 ? 13.429 -10.477 1.260 1.00 81.81 93 ASN A C 1
ATOM 686 O O . ASN A 1 93 ? 14.109 -9.776 2.009 1.00 81.81 93 ASN A O 1
ATOM 690 N N . ARG A 1 94 ? 12.706 -9.993 0.250 1.00 91.19 94 ARG A N 1
ATOM 691 C CA . ARG A 1 94 ? 12.507 -8.574 -0.019 1.00 91.19 94 ARG A CA 1
ATOM 692 C C . ARG A 1 94 ? 11.735 -7.958 1.140 1.00 91.19 94 ARG A C 1
ATOM 694 O O . ARG A 1 94 ? 10.793 -8.565 1.650 1.00 91.19 94 ARG A O 1
ATOM 701 N N . VAL A 1 95 ? 12.172 -6.787 1.580 1.00 92.62 95 VAL A N 1
ATOM 702 C CA . VAL A 1 95 ? 11.596 -6.068 2.718 1.00 92.62 95 VAL A CA 1
ATOM 703 C C . VAL A 1 95 ? 11.391 -4.634 2.284 1.00 92.62 95 VAL A C 1
ATOM 705 O O . VAL A 1 95 ? 12.321 -4.034 1.753 1.00 92.62 95 VAL A O 1
ATOM 708 N N . PHE A 1 96 ? 10.195 -4.116 2.543 1.00 95.31 96 PHE A N 1
ATOM 709 C CA . PHE A 1 96 ? 9.871 -2.726 2.276 1.00 95.31 96 PHE A CA 1
ATOM 710 C C . PHE A 1 96 ? 10.766 -1.789 3.097 1.00 95.31 96 PHE A C 1
ATOM 712 O O . PHE A 1 96 ? 10.875 -1.931 4.321 1.00 95.31 96 PHE A O 1
ATOM 719 N N . ASP A 1 97 ? 11.377 -0.823 2.425 1.00 94.06 97 ASP A N 1
ATOM 720 C CA . ASP A 1 97 ? 12.269 0.183 2.986 1.00 94.06 97 ASP A CA 1
ATOM 721 C C . ASP A 1 97 ? 11.834 1.566 2.498 1.00 94.06 97 ASP A C 1
ATOM 723 O O . ASP A 1 97 ? 12.022 1.918 1.339 1.00 94.06 97 ASP A O 1
ATOM 727 N N . LEU A 1 98 ? 11.289 2.378 3.405 1.00 92.19 98 LEU A N 1
ATOM 728 C CA . LEU A 1 98 ? 10.745 3.699 3.080 1.00 92.19 98 LEU A CA 1
ATOM 729 C C . LEU A 1 98 ? 11.784 4.679 2.499 1.00 92.19 98 LEU A C 1
ATOM 731 O O . LEU A 1 98 ? 11.406 5.681 1.896 1.00 92.19 98 LEU A O 1
ATOM 735 N N . GLU A 1 99 ? 13.084 4.436 2.697 1.00 91.62 99 GLU A N 1
ATOM 736 C CA . GLU A 1 99 ? 14.141 5.286 2.139 1.00 91.62 99 GLU A CA 1
ATOM 737 C C . GLU A 1 99 ? 14.500 4.915 0.691 1.00 91.62 99 GLU A C 1
ATOM 739 O O . GLU A 1 99 ? 15.086 5.739 -0.015 1.00 91.62 99 GLU A O 1
ATOM 744 N N . LYS A 1 100 ? 14.169 3.695 0.245 1.00 92.12 100 LYS A N 1
ATOM 745 C CA . LYS A 1 100 ? 14.540 3.157 -1.080 1.00 92.12 100 LYS A CA 1
ATOM 746 C C . LYS A 1 100 ? 13.340 2.883 -1.980 1.00 92.12 100 LYS A C 1
ATOM 748 O O . LYS A 1 100 ? 13.378 3.167 -3.175 1.00 92.12 100 LYS A O 1
ATOM 753 N N . ASP A 1 101 ? 12.282 2.344 -1.397 1.00 95.88 101 ASP A N 1
ATOM 754 C CA . ASP A 1 101 ? 11.011 2.113 -2.056 1.00 95.88 101 ASP A CA 1
ATOM 755 C C . ASP A 1 101 ? 10.224 3.426 -1.992 1.00 95.88 101 ASP A C 1
ATOM 757 O O . ASP A 1 101 ? 9.768 3.871 -0.935 1.00 95.88 101 ASP A O 1
ATOM 761 N N . LEU A 1 102 ? 10.117 4.087 -3.138 1.00 94.56 102 LEU A N 1
ATOM 762 C CA . LEU A 1 102 ? 9.500 5.391 -3.329 1.00 94.56 102 LEU A CA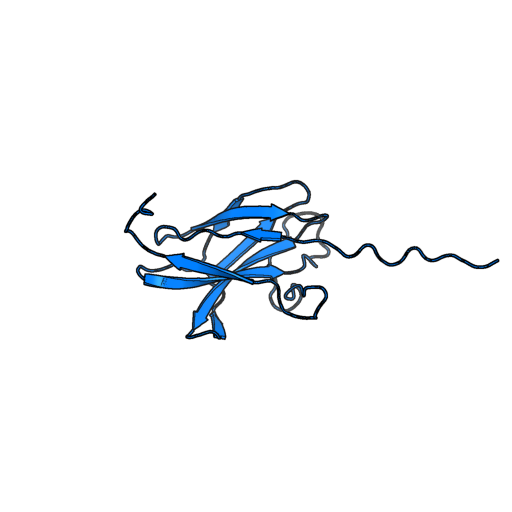 1
ATOM 763 C C . LEU A 1 102 ? 8.133 5.252 -4.019 1.00 94.56 102 LEU A C 1
ATOM 765 O O . LEU A 1 102 ? 7.901 4.299 -4.768 1.00 94.56 102 LEU A O 1
ATOM 769 N N . PRO A 1 103 ? 7.212 6.208 -3.807 1.00 95.19 103 PRO A N 1
ATOM 770 C CA . PRO A 1 103 ? 5.913 6.172 -4.463 1.00 95.19 103 PRO A CA 1
ATOM 771 C C . PRO A 1 103 ? 6.050 6.254 -5.989 1.00 95.19 103 PRO A C 1
ATOM 773 O O . PRO A 1 103 ? 6.800 7.080 -6.514 1.00 95.19 103 PRO A O 1
ATOM 776 N N . LEU A 1 104 ? 5.286 5.429 -6.701 1.00 93.69 104 LEU A N 1
ATOM 777 C CA . LEU A 1 104 ? 5.178 5.476 -8.154 1.00 93.69 104 LEU A CA 1
ATOM 778 C C . LEU A 1 104 ? 4.221 6.589 -8.588 1.00 93.69 104 LEU A C 1
ATOM 780 O O . LEU A 1 104 ? 3.159 6.793 -7.994 1.00 93.69 104 LEU A O 1
ATOM 784 N N . SER A 1 105 ? 4.590 7.271 -9.669 1.00 90.62 105 SER A N 1
ATOM 785 C CA . SER A 1 105 ? 3.781 8.313 -10.299 1.00 90.62 105 SER A CA 1
ATOM 786 C C . SER A 1 105 ? 3.153 7.834 -11.603 1.00 90.62 105 SER A C 1
ATOM 788 O O . SER A 1 105 ? 3.726 7.021 -12.330 1.00 90.62 105 SER A O 1
ATOM 790 N N . ASP A 1 106 ? 1.990 8.388 -11.927 1.00 85.69 106 ASP A N 1
ATOM 791 C CA . ASP A 1 106 ? 1.351 8.235 -13.224 1.00 85.69 106 ASP A CA 1
ATOM 792 C C . ASP A 1 106 ? 2.042 9.095 -14.307 1.00 85.69 106 ASP A C 1
ATOM 794 O O . ASP A 1 106 ? 3.083 9.725 -14.100 1.00 85.69 106 ASP A O 1
ATOM 798 N N . ARG A 1 107 ? 1.445 9.146 -15.502 1.00 83.50 107 ARG A N 1
ATOM 799 C CA . ARG A 1 107 ? 1.984 9.910 -16.642 1.00 83.50 107 ARG A CA 1
ATOM 800 C C . ARG A 1 107 ? 1.961 11.428 -16.439 1.00 83.50 107 ARG A C 1
ATOM 802 O O . ARG A 1 107 ? 2.668 12.131 -17.159 1.00 83.50 107 ARG A O 1
ATOM 809 N N . ASN A 1 108 ? 1.137 11.920 -15.521 1.00 85.38 108 ASN A N 1
ATOM 810 C CA . ASN A 1 108 ? 1.014 13.333 -15.180 1.00 85.38 108 ASN A CA 1
ATOM 811 C C . ASN A 1 108 ? 1.961 13.727 -14.035 1.00 85.38 108 ASN A C 1
ATOM 813 O O . ASN A 1 108 ? 2.149 14.917 -13.790 1.00 85.38 108 ASN A O 1
ATOM 817 N N . GLY A 1 109 ? 2.602 12.746 -13.389 1.00 85.44 109 GLY A N 1
ATOM 818 C CA . GLY A 1 109 ? 3.467 12.947 -12.229 1.00 85.44 109 GLY A CA 1
ATOM 819 C C . GLY A 1 109 ? 2.730 12.832 -10.894 1.00 85.44 109 GLY A C 1
ATOM 820 O O . GLY A 1 109 ? 3.355 13.013 -9.849 1.00 85.44 109 GLY A O 1
ATOM 821 N N . ASP A 1 110 ? 1.438 12.503 -10.911 1.00 88.94 110 ASP A N 1
ATOM 822 C CA . ASP A 1 110 ? 0.642 12.322 -9.702 1.00 88.94 110 ASP A CA 1
ATOM 823 C C . ASP A 1 110 ? 0.930 10.949 -9.093 1.00 88.94 110 ASP A C 1
ATOM 825 O O . ASP A 1 110 ? 1.046 9.952 -9.806 1.00 88.94 110 ASP A O 1
ATOM 829 N N . ILE A 1 111 ? 1.062 10.879 -7.767 1.00 91.88 111 ILE A N 1
ATOM 830 C CA . ILE A 1 111 ? 1.291 9.601 -7.084 1.00 91.88 111 ILE A CA 1
ATOM 831 C C . ILE A 1 111 ? 0.065 8.699 -7.241 1.00 91.88 111 ILE A C 1
ATOM 833 O O . ILE A 1 111 ? -1.073 9.137 -7.059 1.00 91.88 111 ILE A O 1
ATOM 837 N N . ILE A 1 112 ? 0.299 7.423 -7.542 1.00 92.81 112 ILE A N 1
ATOM 838 C CA . ILE A 1 112 ? -0.769 6.446 -7.747 1.00 92.81 112 ILE A CA 1
ATOM 839 C C . ILE A 1 112 ? -1.285 5.958 -6.389 1.00 92.81 112 ILE A C 1
ATOM 841 O O . ILE A 1 112 ? -0.694 5.074 -5.761 1.00 92.81 112 ILE A O 1
ATOM 845 N N . TYR A 1 113 ? -2.416 6.525 -5.964 1.00 94.62 113 TYR A N 1
ATOM 846 C CA . TYR A 1 113 ? -3.169 6.110 -4.782 1.00 94.62 113 TYR A CA 1
ATOM 847 C C . TYR A 1 113 ? -4.592 5.667 -5.133 1.00 94.62 113 TYR A 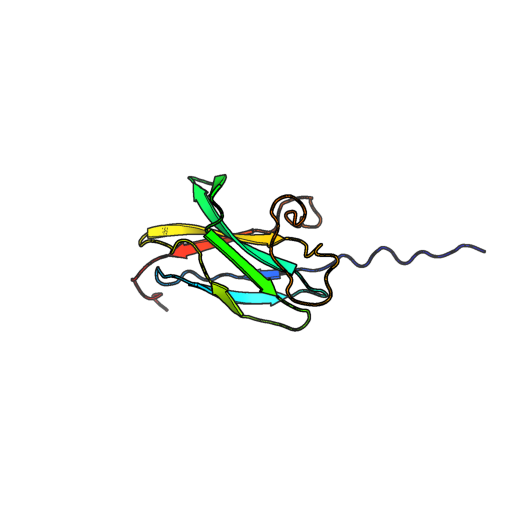C 1
ATOM 849 O O . TYR A 1 113 ? -5.284 6.309 -5.921 1.00 94.62 113 TYR A O 1
ATOM 857 N N . ALA A 1 114 ? -5.054 4.608 -4.470 1.00 96.44 114 ALA A N 1
ATOM 858 C CA . ALA A 1 114 ? -6.459 4.237 -4.375 1.00 96.44 114 ALA A CA 1
ATOM 859 C C . ALA A 1 114 ? -6.975 4.581 -2.970 1.00 96.44 114 ALA A C 1
ATOM 861 O O . ALA A 1 114 ? -6.440 4.098 -1.972 1.00 96.44 114 ALA A O 1
ATOM 862 N N . GLU A 1 115 ? -8.009 5.418 -2.875 1.00 97.69 115 GLU A N 1
ATOM 863 C CA . GLU A 1 115 ? -8.672 5.700 -1.597 1.00 97.69 115 GLU A CA 1
ATOM 864 C C . GLU A 1 115 ? -9.683 4.599 -1.266 1.00 97.69 115 GLU A C 1
ATOM 866 O O . GLU A 1 115 ? -10.464 4.176 -2.121 1.00 97.69 115 GLU A O 1
ATOM 871 N N . PHE A 1 116 ? -9.721 4.183 -0.002 1.00 98.00 116 PHE A N 1
ATOM 872 C CA . PHE A 1 116 ? -10.782 3.332 0.519 1.00 98.00 116 PHE A CA 1
ATOM 873 C C . PHE A 1 116 ? -11.152 3.720 1.951 1.00 98.00 116 PHE A C 1
ATOM 875 O O . PHE A 1 116 ? -10.392 4.358 2.686 1.00 98.00 116 PHE A O 1
ATOM 882 N N . LYS A 1 117 ? -12.352 3.312 2.354 1.00 97.62 117 LYS A N 1
ATOM 883 C CA . LYS A 1 117 ? -12.882 3.505 3.702 1.00 97.62 117 LYS A CA 1
ATOM 884 C C . LYS A 1 117 ? -13.217 2.179 4.346 1.00 97.62 117 LYS A C 1
ATOM 886 O O . LYS A 1 117 ? -13.585 1.216 3.667 1.00 97.62 117 LYS A O 1
ATOM 891 N N . THR A 1 118 ? -13.135 2.157 5.666 1.00 97.19 118 THR A N 1
ATOM 892 C CA . THR A 1 118 ? -13.507 0.991 6.452 1.00 97.19 118 THR A CA 1
ATOM 893 C C . THR A 1 118 ? -14.869 1.158 7.094 1.00 97.19 118 THR A C 1
ATOM 895 O O . THR A 1 118 ? -15.133 2.151 7.772 1.00 97.19 118 THR A O 1
ATOM 898 N N . SER A 1 119 ? -15.742 0.172 6.894 1.00 94.75 119 SER A N 1
ATOM 899 C CA . SER A 1 119 ? -16.995 0.090 7.634 1.00 94.75 119 SER A CA 1
ATOM 900 C C . SER A 1 119 ? -17.454 -1.347 7.856 1.00 94.75 119 SER A C 1
ATOM 902 O O . SER A 1 119 ? -17.349 -2.189 6.966 1.00 94.75 119 SER A O 1
ATOM 904 N N . VAL A 1 120 ? -18.009 -1.621 9.037 1.00 89.25 120 VAL A N 1
ATOM 905 C CA . VAL A 1 120 ? -18.707 -2.874 9.361 1.00 89.25 120 VAL A CA 1
ATOM 906 C C . VAL A 1 120 ? -20.080 -2.977 8.696 1.00 89.25 120 VAL A C 1
ATOM 908 O O . VAL A 1 120 ? -20.694 -4.043 8.745 1.00 89.25 120 VAL A O 1
ATOM 911 N N . ILE A 1 121 ? -20.577 -1.899 8.081 1.00 79.56 121 ILE A N 1
ATOM 912 C CA . ILE A 1 121 ? -21.798 -1.944 7.278 1.00 79.56 121 ILE A CA 1
ATOM 913 C C . ILE A 1 121 ? -21.441 -2.585 5.926 1.00 79.56 121 ILE A C 1
ATOM 915 O O . ILE A 1 121 ? -20.624 -2.024 5.191 1.00 79.56 121 ILE A O 1
ATOM 919 N N . PRO A 1 122 ? -22.011 -3.755 5.581 1.00 60.09 122 PRO A N 1
ATOM 920 C CA . PRO A 1 122 ? -21.779 -4.366 4.278 1.00 60.09 122 PRO A CA 1
ATOM 921 C C . PRO A 1 122 ? -22.268 -3.426 3.172 1.00 60.09 122 PRO A C 1
ATOM 923 O O . PRO A 1 122 ? -23.232 -2.688 3.372 1.00 60.09 122 PRO A O 1
ATOM 926 N N . ARG A 1 123 ? -21.614 -3.443 2.002 1.00 59.84 123 ARG A N 1
ATOM 927 C CA . ARG A 1 123 ? -22.113 -2.704 0.832 1.00 59.84 123 ARG A CA 1
ATOM 928 C C . ARG A 1 123 ? -23.582 -3.054 0.609 1.00 59.84 123 ARG A C 1
ATOM 930 O O . ARG A 1 123 ? -23.902 -4.222 0.403 1.00 59.84 123 ARG A O 1
ATOM 937 N N . GLU A 1 124 ? -24.442 -2.043 0.612 1.00 55.56 124 GLU A N 1
ATOM 938 C CA . GLU A 1 124 ? -25.732 -2.147 -0.062 1.00 55.56 124 GLU A CA 1
ATOM 939 C C . GLU A 1 124 ? -25.416 -2.353 -1.555 1.00 55.56 124 GLU A C 1
ATOM 941 O O . GLU A 1 124 ? -24.676 -1.557 -2.144 1.00 55.56 124 GLU A O 1
ATOM 946 N N . PHE A 1 125 ? -25.862 -3.482 -2.110 1.00 48.12 125 PHE A N 1
ATOM 947 C CA . PHE A 1 125 ? -25.681 -3.854 -3.517 1.00 48.12 125 PHE A CA 1
ATOM 948 C C . PHE A 1 125 ? -26.689 -3.140 -4.419 1.00 48.12 125 PHE A C 1
ATOM 950 O O . PHE A 1 125 ? -27.855 -2.980 -3.991 1.00 48.12 125 PHE A O 1
#

Organism: NCBI:txid1974530

Secondary structure (DSSP, 8-state):
-----PPPP----EEE---B--SSEEEE-EEE-SS-EEEEEEEEETTEEEEEEEEEEE-TT---EEEE-SS---TT-EEEEEEEE-----SSS----TTTS-B-B-TTS-B-EEEEEB-SSPPP-

Sequence (125 aa):
EEKTATPPALQSFSLTVLNQAPGKSVFVDEIFTDGPLWVVIIENNNGEPGNILGAGLFDAGETAGVVELLRGTVEGGAYYAGLYNEDSNLPTNRVFDLEKDLPLSDRNGDIIYAEFKTSVIPREF

Foldseek 3Di:
DPPPDDDPPQFDWDWAFEAEAWDQKGKTQFIAGQAKKKWWKFFQDPNDTHDTFFIDIDGHPDTIDMTGGPDIGDAFTKIKTFIWGQPDPDPDPGDDDPVGTGFDAHPVRHGDIHMYTHHPDPDPD

Radius of gyration: 16.0 Å; chains: 1; bounding box: 48×28×51 Å

pLDDT: mean 88.74, std 15.56, range [39.44, 98.75]